Protein AF-L0EMJ7-F1 (afdb_monomer_lite)

Sequence (113 aa):
MSSVDVSKYEHSPVHKAIILKDYAGLRKIIAGLPRLCDPSEIHTESVSLAEEAKADIIAAAIDRRDVPERNTPLHLAVKFGDETSTEMLMLAGADWSLQNEQGWSALQEAICN

Structure (mmCIF, N/CA/C/O backbone):
data_AF-L0EMJ7-F1
#
_entry.id   AF-L0EMJ7-F1
#
loop_
_atom_site.group_PDB
_atom_site.id
_atom_site.type_symbol
_atom_site.label_atom_id
_atom_site.label_alt_id
_atom_site.label_comp_id
_atom_site.label_asym_id
_atom_site.label_entity_id
_atom_s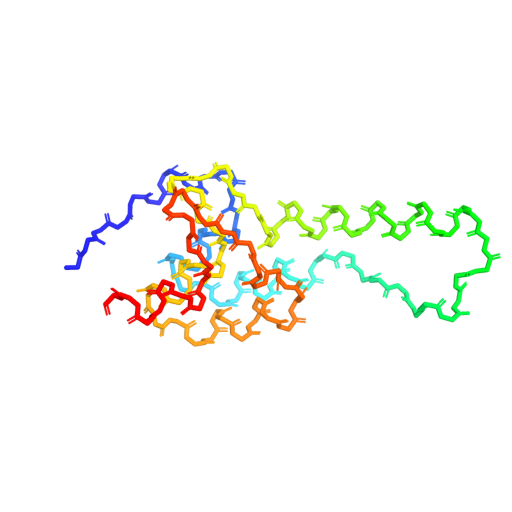ite.label_seq_id
_atom_site.pdbx_PDB_ins_code
_atom_site.Cartn_x
_atom_site.Cartn_y
_atom_site.Cartn_z
_atom_site.occupancy
_atom_site.B_iso_or_equiv
_atom_site.auth_seq_id
_atom_site.auth_comp_id
_atom_site.auth_asym_id
_atom_site.auth_atom_id
_atom_site.pdbx_PDB_model_num
ATOM 1 N N . MET A 1 1 ? -17.442 4.744 17.597 1.00 44.19 1 MET A N 1
ATOM 2 C CA . MET A 1 1 ? -16.910 4.229 16.320 1.00 44.19 1 MET A CA 1
ATOM 3 C C . MET A 1 1 ? -17.221 5.270 15.266 1.00 44.19 1 MET A C 1
ATOM 5 O O . MET A 1 1 ? -18.378 5.411 14.891 1.00 44.19 1 MET A O 1
ATOM 9 N N . SER A 1 2 ? -16.246 6.111 14.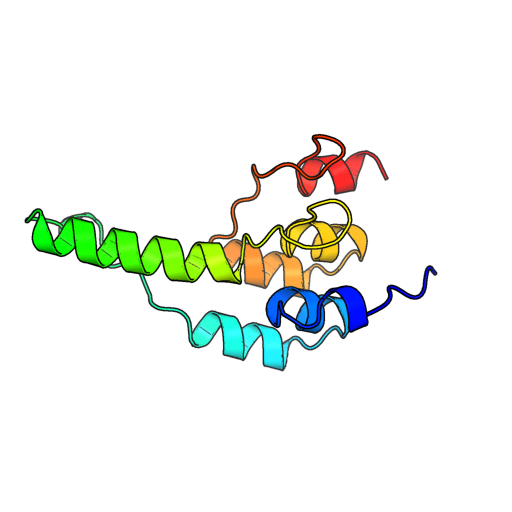932 1.00 51.12 2 SER A N 1
ATOM 10 C CA . SER A 1 2 ? -16.410 7.159 13.926 1.00 51.12 2 SER A CA 1
ATOM 11 C C . SER A 1 2 ? -16.771 6.502 12.596 1.00 51.12 2 SER A C 1
ATOM 13 O O . SER A 1 2 ? -16.016 5.690 12.071 1.00 51.12 2 SER A O 1
ATOM 15 N N . SER A 1 3 ? -17.957 6.815 12.078 1.00 61.28 3 SER A N 1
ATOM 16 C CA . SER A 1 3 ? -18.342 6.436 10.722 1.00 61.28 3 SER A CA 1
ATOM 17 C C . SER A 1 3 ? -17.425 7.201 9.772 1.00 61.28 3 SER A C 1
ATOM 19 O O . SER A 1 3 ? -17.634 8.391 9.540 1.00 61.28 3 SER A O 1
ATOM 21 N N . VAL A 1 4 ? -16.354 6.560 9.305 1.00 76.25 4 VAL A N 1
ATOM 22 C CA . VAL A 1 4 ? -15.449 7.155 8.320 1.00 76.25 4 VAL A CA 1
ATOM 23 C C . VAL A 1 4 ? -16.236 7.371 7.035 1.00 76.25 4 VAL A C 1
ATOM 25 O O . VAL A 1 4 ? -16.877 6.460 6.516 1.00 76.25 4 VAL A O 1
ATOM 28 N N . ASP A 1 5 ? -16.227 8.607 6.553 1.00 84.50 5 ASP A N 1
ATOM 29 C CA . ASP A 1 5 ? -16.929 8.994 5.339 1.00 84.50 5 ASP A CA 1
ATOM 30 C C . ASP A 1 5 ? -16.189 8.453 4.106 1.00 84.50 5 ASP A C 1
ATOM 32 O O . ASP A 1 5 ? -15.155 8.982 3.695 1.00 84.50 5 ASP A O 1
ATOM 36 N N . VAL A 1 6 ? -16.732 7.380 3.525 1.00 85.81 6 VAL A N 1
ATOM 37 C CA . VAL A 1 6 ? -16.172 6.666 2.364 1.00 85.81 6 VAL A CA 1
ATOM 38 C C . VAL A 1 6 ? -16.087 7.562 1.122 1.00 85.81 6 VAL A C 1
ATOM 40 O O . VAL A 1 6 ? -15.234 7.329 0.261 1.00 85.81 6 VAL A O 1
ATOM 43 N N . SER A 1 7 ? -16.928 8.601 1.023 1.00 86.62 7 SER A N 1
ATOM 44 C CA . SER A 1 7 ? -16.939 9.509 -0.135 1.00 86.62 7 SER A CA 1
ATOM 45 C C . SER A 1 7 ? -15.620 10.279 -0.289 1.00 86.62 7 SER A C 1
ATOM 47 O O . SER A 1 7 ? -15.186 10.573 -1.399 1.00 86.62 7 SER A O 1
ATOM 49 N N . LYS A 1 8 ? -14.891 10.500 0.812 1.00 87.50 8 LYS A N 1
ATOM 50 C CA . LYS A 1 8 ? -13.579 11.173 0.805 1.00 87.50 8 LYS A CA 1
ATOM 51 C C . LYS A 1 8 ? -12.458 10.346 0.168 1.00 87.50 8 LYS A C 1
ATOM 53 O O . LYS A 1 8 ? -11.361 10.860 -0.029 1.00 87.50 8 LYS A O 1
ATOM 58 N N . TYR A 1 9 ? -12.728 9.080 -0.143 1.00 90.31 9 TYR A N 1
ATOM 59 C CA . TYR A 1 9 ? -11.776 8.124 -0.707 1.00 90.31 9 TYR A CA 1
ATOM 60 C C . TYR A 1 9 ? -12.205 7.655 -2.104 1.00 90.31 9 TYR A C 1
ATOM 62 O O . TYR A 1 9 ? -11.797 6.588 -2.559 1.00 90.31 9 TYR A O 1
ATOM 70 N N . GLU A 1 10 ? -13.066 8.411 -2.795 1.00 85.44 10 GLU A N 1
ATOM 71 C CA . GLU A 1 10 ? -13.664 7.985 -4.063 1.00 85.44 10 GLU A CA 1
ATOM 72 C C . GLU A 1 10 ? -12.672 7.602 -5.150 1.00 85.44 10 GLU A C 1
ATOM 74 O O . GLU A 1 10 ? -12.879 6.606 -5.848 1.00 85.44 10 GLU A O 1
ATOM 79 N N . HIS A 1 11 ? -11.587 8.355 -5.217 1.00 87.25 11 HIS A N 1
ATOM 80 C CA . HIS A 1 11 ? -10.473 8.221 -6.143 1.00 87.25 11 HIS A CA 1
ATOM 81 C C . HIS A 1 11 ? -9.446 7.162 -5.730 1.00 87.25 11 HIS A C 1
ATOM 83 O O . HIS A 1 11 ? -8.549 6.859 -6.515 1.00 87.25 11 HIS A O 1
ATOM 89 N N . SER A 1 12 ? -9.556 6.586 -4.527 1.00 92.56 12 SER A N 1
ATOM 90 C CA . SER A 1 12 ? -8.637 5.556 -4.047 1.00 92.56 12 SER A CA 1
ATOM 91 C C . SER A 1 12 ? -9.351 4.225 -3.790 1.00 92.56 12 SER A C 1
ATOM 93 O O . SER A 1 12 ? -9.920 4.011 -2.713 1.00 92.56 12 SER A O 1
ATOM 95 N N . PRO A 1 13 ? -9.287 3.279 -4.745 1.00 92.81 13 PRO A N 1
ATOM 96 C CA . PRO A 1 13 ? -9.922 1.976 -4.578 1.00 92.81 13 PRO A CA 1
ATOM 97 C C . PRO A 1 13 ? -9.302 1.168 -3.426 1.00 92.81 13 PRO A C 1
ATOM 99 O O . PRO A 1 13 ? -10.013 0.410 -2.773 1.00 92.81 13 PRO A O 1
ATOM 102 N N . VAL A 1 14 ? -8.013 1.374 -3.123 1.00 95.19 14 VAL A N 1
ATOM 103 C CA . VAL A 1 14 ? -7.317 0.691 -2.019 1.00 95.19 14 VAL A CA 1
ATOM 104 C C . VAL A 1 14 ? -7.845 1.158 -0.659 1.00 95.19 14 VAL A C 1
ATOM 106 O O . VAL A 1 14 ? -8.249 0.324 0.147 1.00 95.19 14 VAL A O 1
ATOM 109 N N . HIS A 1 15 ? -7.935 2.473 -0.412 1.00 94.75 15 HIS A N 1
ATOM 110 C CA . HIS A 1 15 ? -8.504 2.981 0.844 1.00 94.75 15 HIS A CA 1
ATOM 111 C C . HIS A 1 15 ? -9.959 2.535 1.031 1.00 94.75 15 HIS A C 1
ATOM 113 O O . HIS A 1 15 ? -10.338 2.102 2.119 1.00 94.75 15 HIS A O 1
ATOM 119 N N . LYS A 1 16 ? -10.769 2.589 -0.036 1.00 94.50 16 LYS A N 1
ATOM 120 C CA . LYS A 1 16 ? -12.156 2.103 -0.009 1.00 94.50 16 LYS A CA 1
ATOM 121 C C . LYS A 1 16 ? -12.250 0.635 0.385 1.00 94.50 16 LYS A C 1
ATOM 123 O O . LYS A 1 16 ? -13.074 0.300 1.232 1.00 94.50 16 LYS A O 1
ATOM 128 N N . ALA A 1 17 ? -11.414 -0.222 -0.201 1.00 95.38 17 ALA A N 1
ATOM 129 C CA . ALA A 1 17 ? -11.415 -1.645 0.116 1.00 95.38 17 ALA A CA 1
ATOM 130 C C . ALA A 1 17 ? -11.140 -1.893 1.609 1.00 95.38 17 ALA A C 1
ATOM 132 O O . ALA A 1 17 ? -11.804 -2.725 2.216 1.00 95.38 17 ALA A O 1
ATOM 133 N N . ILE A 1 18 ? -10.248 -1.116 2.227 1.00 95.12 18 ILE A N 1
ATOM 134 C CA . ILE A 1 18 ? -9.915 -1.236 3.655 1.00 95.12 18 ILE A CA 1
ATOM 135 C C . ILE A 1 18 ? -11.064 -0.750 4.540 1.00 95.12 18 ILE A C 1
ATOM 137 O O . ILE A 1 18 ? -11.479 -1.454 5.457 1.00 95.12 18 ILE A O 1
ATOM 141 N N . ILE A 1 19 ? -11.635 0.423 4.243 1.00 93.19 19 ILE A N 1
ATOM 142 C CA . ILE A 1 19 ? -12.757 0.978 5.021 1.00 93.19 19 ILE A CA 1
ATOM 143 C C . ILE A 1 19 ? -13.971 0.036 4.980 1.00 93.19 19 ILE A C 1
ATOM 145 O O . ILE A 1 19 ? -14.662 -0.134 5.983 1.00 93.19 19 ILE A O 1
ATOM 149 N N . LEU A 1 20 ? -14.216 -0.600 3.831 1.00 93.25 20 LEU A N 1
ATOM 150 C CA . LEU A 1 20 ? -15.313 -1.551 3.634 1.00 93.25 20 LEU A CA 1
ATOM 151 C C . LEU A 1 20 ? -14.970 -2.988 4.061 1.00 93.25 20 LEU A C 1
ATOM 153 O O . LEU A 1 20 ? -15.840 -3.855 3.978 1.00 93.25 20 LEU A O 1
ATOM 157 N N . LYS A 1 21 ? -13.730 -3.255 4.496 1.00 94.31 21 LYS A N 1
ATOM 158 C CA . LYS A 1 21 ? -13.197 -4.607 4.747 1.00 94.31 21 LYS A CA 1
ATOM 159 C C . LYS A 1 21 ? -13.392 -5.568 3.562 1.00 94.31 21 LYS A C 1
ATOM 161 O O . LYS A 1 21 ? -13.594 -6.771 3.732 1.00 94.31 21 LYS A O 1
ATOM 166 N N . ASP A 1 22 ? -13.333 -5.041 2.340 1.00 95.62 22 ASP A N 1
ATOM 167 C CA . ASP A 1 22 ? -13.399 -5.815 1.101 1.00 95.62 22 ASP A CA 1
ATOM 168 C C . ASP A 1 22 ? -12.032 -6.429 0.772 1.00 95.62 22 ASP A C 1
ATOM 170 O O . ASP A 1 22 ? -11.283 -5.987 -0.104 1.00 95.62 22 ASP A O 1
ATOM 174 N N . TYR A 1 23 ? -11.718 -7.506 1.484 1.00 96.69 23 TYR A N 1
ATOM 175 C CA . TYR A 1 23 ? -10.488 -8.274 1.307 1.00 96.69 23 TYR A CA 1
ATOM 176 C C . TYR A 1 23 ? -10.352 -8.898 -0.082 1.00 96.69 23 TYR A C 1
ATOM 178 O O . TYR A 1 23 ? -9.237 -9.134 -0.548 1.00 96.69 23 TYR A O 1
ATOM 186 N N . ALA A 1 24 ? -11.468 -9.222 -0.735 1.00 96.81 24 ALA A N 1
ATOM 187 C CA . ALA A 1 24 ? -11.456 -9.814 -2.066 1.00 96.81 24 ALA A CA 1
ATOM 188 C C . ALA A 1 24 ? -11.145 -8.750 -3.126 1.00 96.81 24 ALA A C 1
ATOM 190 O O . ALA A 1 24 ? -10.331 -8.999 -4.019 1.00 96.81 24 ALA A O 1
ATOM 191 N N . GLY A 1 25 ? -11.751 -7.567 -3.006 1.00 96.50 25 GLY A N 1
ATOM 192 C CA . GLY A 1 25 ? -11.442 -6.397 -3.821 1.00 96.50 25 GLY A CA 1
ATOM 193 C C . GLY A 1 25 ? -9.995 -5.951 -3.651 1.00 96.50 25 GLY A C 1
ATOM 194 O O . GLY A 1 25 ? -9.293 -5.809 -4.651 1.00 96.50 25 GLY A O 1
ATOM 195 N N . LEU A 1 26 ? -9.511 -5.844 -2.408 1.00 96.06 26 LEU A N 1
ATOM 196 C CA . LEU A 1 26 ? -8.115 -5.494 -2.119 1.00 96.06 26 LEU A CA 1
ATOM 197 C C . LEU A 1 26 ? -7.136 -6.468 -2.789 1.00 96.06 26 LEU A C 1
ATOM 199 O O . LEU A 1 26 ? -6.226 -6.041 -3.501 1.00 96.06 26 LEU A O 1
ATOM 203 N N . ARG A 1 27 ? -7.373 -7.781 -2.654 1.00 96.38 27 ARG A N 1
ATOM 204 C CA . ARG A 1 27 ? -6.565 -8.816 -3.321 1.00 96.38 27 ARG A CA 1
ATOM 205 C C . ARG A 1 27 ? -6.561 -8.669 -4.838 1.00 96.38 27 ARG A C 1
ATOM 207 O O . ARG A 1 27 ? -5.512 -8.827 -5.451 1.00 96.38 27 ARG A O 1
ATOM 214 N N . LYS A 1 28 ? -7.715 -8.380 -5.448 1.00 96.56 28 LYS A N 1
ATOM 215 C CA . LYS A 1 28 ? -7.821 -8.177 -6.902 1.00 96.56 28 LYS A CA 1
ATOM 216 C C . LYS A 1 28 ? -7.050 -6.946 -7.364 1.00 96.56 28 LYS A C 1
ATOM 218 O O . LYS A 1 28 ? -6.392 -7.020 -8.395 1.00 96.56 28 LYS A O 1
ATOM 223 N N . ILE A 1 29 ? -7.117 -5.848 -6.609 1.00 95.00 29 ILE A N 1
ATOM 224 C CA . ILE A 1 29 ? -6.377 -4.619 -6.920 1.00 95.00 29 ILE A CA 1
ATOM 225 C C . ILE A 1 29 ? -4.874 -4.903 -6.881 1.00 95.00 29 ILE A C 1
ATOM 227 O O . ILE A 1 29 ? -4.195 -4.667 -7.874 1.00 95.00 29 ILE A O 1
ATOM 231 N N . ILE A 1 30 ? -4.377 -5.490 -5.787 1.00 94.25 30 ILE A N 1
ATOM 232 C CA . ILE A 1 30 ? -2.953 -5.824 -5.619 1.00 94.25 30 ILE A CA 1
ATOM 233 C C . ILE A 1 30 ? -2.487 -6.822 -6.687 1.00 94.25 30 ILE A C 1
ATOM 235 O O . ILE A 1 30 ? -1.435 -6.639 -7.289 1.00 94.25 30 ILE A O 1
ATOM 239 N N . ALA A 1 31 ? -3.278 -7.859 -6.977 1.00 93.81 31 ALA A N 1
ATOM 240 C CA . ALA A 1 31 ? -2.939 -8.850 -7.998 1.00 93.81 31 ALA A CA 1
ATOM 241 C C . ALA A 1 31 ? -2.917 -8.279 -9.427 1.00 93.81 31 ALA A C 1
ATOM 243 O O . ALA A 1 31 ? -2.285 -8.874 -10.299 1.00 93.81 31 ALA A O 1
ATOM 244 N N . GLY A 1 32 ? -3.613 -7.164 -9.670 1.00 93.50 32 GLY A N 1
ATOM 245 C CA . GLY A 1 32 ? -3.628 -6.461 -10.951 1.00 93.50 32 GLY A CA 1
ATOM 246 C C . GLY A 1 32 ? -2.468 -5.481 -11.152 1.00 93.50 32 GLY A C 1
ATOM 247 O O . GLY A 1 32 ? -2.309 -4.976 -12.263 1.00 93.50 32 GLY A O 1
ATOM 248 N N . LEU A 1 33 ? -1.670 -5.200 -10.116 1.00 92.25 33 LEU A N 1
ATOM 249 C CA . LEU A 1 33 ? -0.505 -4.323 -10.226 1.00 92.25 33 LEU A CA 1
ATOM 250 C C . LEU A 1 33 ? 0.640 -5.008 -10.990 1.00 92.25 33 LEU A C 1
ATOM 252 O O . LEU A 1 33 ? 0.786 -6.236 -10.929 1.00 92.25 33 LEU A O 1
ATOM 256 N N . PRO A 1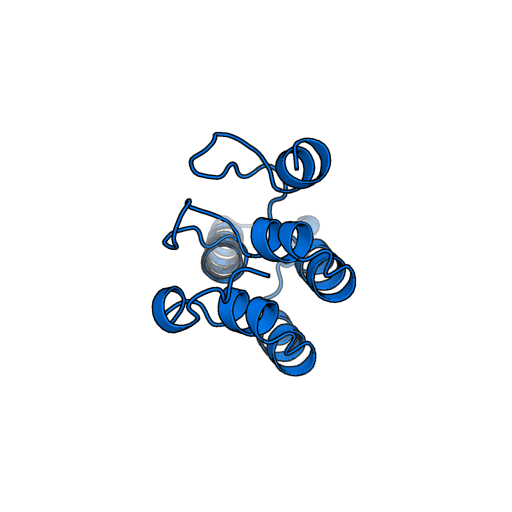 34 ? 1.471 -4.236 -11.718 1.00 92.00 34 PRO A N 1
ATOM 257 C CA . PRO A 1 34 ? 2.661 -4.785 -12.349 1.00 92.00 34 PRO A CA 1
ATOM 258 C C . PRO A 1 34 ? 3.614 -5.349 -11.289 1.00 92.00 34 PRO A C 1
ATOM 260 O O . PRO A 1 34 ? 3.649 -4.886 -10.153 1.00 92.00 34 PRO A O 1
ATOM 263 N N . ARG A 1 35 ? 4.407 -6.352 -11.669 1.00 88.75 35 ARG A N 1
ATOM 264 C CA . ARG A 1 35 ? 5.468 -6.905 -10.819 1.00 88.75 35 ARG A CA 1
ATOM 265 C C . ARG A 1 35 ? 6.820 -6.398 -11.292 1.00 88.75 35 ARG A C 1
ATOM 267 O O . ARG A 1 35 ? 7.070 -6.368 -12.503 1.00 88.75 35 ARG A O 1
ATOM 274 N N . LEU A 1 36 ? 7.664 -6.038 -10.331 1.00 86.62 36 LEU A N 1
ATOM 275 C CA . LEU A 1 36 ? 9.060 -5.715 -10.590 1.00 86.62 36 LEU A CA 1
ATOM 276 C C . LEU A 1 36 ? 9.819 -6.986 -10.981 1.00 86.62 36 LEU A C 1
ATOM 278 O O . LEU A 1 36 ? 9.522 -8.072 -10.469 1.00 86.62 36 LEU A O 1
ATOM 282 N N . CYS A 1 37 ? 10.748 -6.862 -11.924 1.00 85.81 37 CYS A N 1
ATOM 283 C CA . CYS A 1 37 ? 11.646 -7.957 -12.274 1.00 85.81 37 CYS A CA 1
ATOM 284 C C . CYS A 1 37 ? 12.773 -8.115 -11.241 1.00 85.81 37 CYS A C 1
ATOM 286 O O . CYS A 1 37 ? 12.960 -7.280 -10.355 1.00 85.81 37 CYS A O 1
ATOM 288 N N . ASP A 1 38 ? 13.508 -9.225 -11.335 1.00 88.25 38 ASP A N 1
ATOM 289 C CA . ASP A 1 38 ? 14.678 -9.444 -10.491 1.00 88.25 38 ASP A CA 1
ATOM 290 C C . ASP A 1 38 ? 15.750 -8.378 -10.804 1.00 88.25 38 ASP A C 1
ATOM 292 O O . ASP A 1 38 ? 16.062 -8.173 -11.982 1.00 88.25 38 ASP A O 1
ATOM 296 N N . PRO A 1 39 ? 16.343 -7.708 -9.796 1.00 86.69 39 PRO A N 1
ATOM 297 C CA . PRO A 1 39 ? 17.374 -6.698 -10.026 1.00 86.69 39 PRO A CA 1
ATOM 298 C C . PRO A 1 39 ? 18.575 -7.203 -10.835 1.00 86.69 39 PRO A C 1
ATOM 300 O O . PRO A 1 39 ? 19.215 -6.413 -11.527 1.00 86.69 39 PRO A O 1
ATOM 303 N N . SER A 1 40 ? 18.879 -8.505 -10.777 1.00 90.56 40 SER A N 1
ATOM 304 C CA . SER A 1 40 ? 19.954 -9.120 -11.563 1.00 90.56 40 SER A CA 1
ATOM 305 C C . SER A 1 40 ? 19.676 -9.143 -13.064 1.00 90.56 40 SER A C 1
ATOM 307 O O . SER A 1 40 ? 20.620 -9.266 -13.831 1.00 90.56 40 SER A O 1
ATOM 309 N N . GLU A 1 41 ? 18.426 -8.963 -13.499 1.00 89.69 41 GLU A N 1
ATOM 310 C CA . GLU A 1 41 ? 18.039 -8.886 -14.913 1.00 89.69 41 GLU A CA 1
ATOM 311 C C . GLU A 1 41 ? 18.157 -7.454 -15.479 1.00 89.69 41 GLU A C 1
ATOM 313 O O . GLU A 1 41 ? 18.094 -7.247 -16.698 1.00 89.69 41 GLU A O 1
ATOM 318 N N . ILE A 1 42 ? 18.381 -6.450 -14.622 1.00 90.19 42 ILE A N 1
ATOM 319 C CA . ILE A 1 42 ? 18.487 -5.036 -15.005 1.00 90.19 42 ILE A CA 1
ATOM 320 C C . ILE A 1 42 ? 19.902 -4.733 -15.519 1.00 90.19 42 ILE A C 1
ATOM 322 O O . ILE A 1 42 ? 20.786 -4.295 -14.787 1.00 90.19 42 ILE A O 1
ATOM 326 N N . HIS A 1 43 ? 20.115 -4.949 -16.818 1.00 90.38 43 HIS A N 1
ATOM 327 C CA . HIS A 1 43 ? 21.423 -4.759 -17.467 1.00 90.38 43 HIS A CA 1
ATOM 328 C C . HIS A 1 43 ? 21.525 -3.502 -18.341 1.00 90.38 43 HIS A C 1
ATOM 330 O O . HIS A 1 43 ? 22.598 -3.188 -18.856 1.00 90.38 43 HIS A O 1
ATOM 336 N N . THR A 1 44 ? 20.412 -2.803 -18.573 1.00 94.56 44 THR A N 1
ATOM 337 C CA . THR A 1 44 ? 20.353 -1.661 -19.496 1.00 94.56 44 THR A CA 1
ATOM 338 C C . THR A 1 44 ? 19.502 -0.538 -18.923 1.00 94.56 44 THR A C 1
ATOM 340 O O . THR A 1 44 ? 18.559 -0.787 -18.176 1.00 94.56 44 THR A O 1
ATOM 343 N N . GLU A 1 45 ? 19.811 0.697 -19.320 1.00 93.94 45 GLU A N 1
ATOM 344 C CA . GLU A 1 45 ? 19.063 1.894 -18.917 1.00 93.94 45 GLU A CA 1
ATOM 345 C C . GLU A 1 45 ? 17.574 1.801 -19.281 1.00 93.94 45 GLU A C 1
ATOM 347 O O . GLU A 1 45 ? 16.714 2.171 -18.487 1.00 93.94 45 GLU A O 1
ATOM 352 N N . SER A 1 46 ? 17.250 1.245 -20.452 1.00 92.38 46 SER A N 1
ATOM 353 C CA . SER A 1 46 ? 15.862 1.080 -20.890 1.00 92.38 46 SER A CA 1
ATOM 354 C C . SER A 1 46 ? 15.055 0.144 -19.985 1.00 92.38 46 SER A C 1
ATOM 356 O O . SER A 1 46 ? 13.872 0.398 -19.763 1.00 92.38 46 SER A O 1
ATOM 358 N N . VAL A 1 47 ? 15.676 -0.911 -19.442 1.00 91.69 47 VAL A N 1
ATOM 359 C CA . VAL A 1 47 ? 15.030 -1.801 -18.464 1.00 91.69 47 VAL A CA 1
ATOM 360 C C . VAL A 1 47 ? 14.851 -1.078 -17.133 1.00 91.69 47 VAL A C 1
ATOM 362 O O . VAL A 1 47 ? 13.758 -1.130 -16.578 1.00 91.69 47 VAL A O 1
ATOM 365 N N . SER A 1 48 ? 15.858 -0.336 -16.661 1.00 92.25 48 SER A N 1
ATOM 366 C CA . SER A 1 48 ? 15.742 0.465 -15.434 1.00 92.25 48 SER A CA 1
ATOM 367 C C . SER A 1 48 ? 14.566 1.446 -15.491 1.00 92.25 48 SER A C 1
ATOM 369 O O . SER A 1 48 ? 13.758 1.475 -14.568 1.00 92.25 48 SER A O 1
ATOM 371 N N . LEU A 1 49 ? 14.420 2.185 -16.598 1.00 93.81 49 LEU A N 1
ATOM 372 C CA . LEU A 1 49 ? 13.312 3.130 -16.803 1.00 93.81 49 LEU A CA 1
ATOM 373 C C . LEU A 1 49 ? 11.943 2.434 -16.826 1.00 93.81 49 LEU A C 1
ATOM 375 O O . LEU A 1 49 ? 10.957 2.965 -16.316 1.00 93.81 49 LEU A O 1
ATOM 379 N N . ALA A 1 50 ? 11.861 1.239 -17.420 1.00 92.31 50 ALA A N 1
ATOM 380 C CA . ALA A 1 50 ? 10.621 0.470 -17.448 1.00 92.31 50 ALA A CA 1
ATOM 381 C C . ALA A 1 50 ? 10.228 -0.043 -16.052 1.00 92.31 50 ALA A C 1
ATOM 383 O O . ALA A 1 50 ? 9.042 -0.038 -15.717 1.00 92.31 50 ALA A O 1
ATOM 384 N N . GLU A 1 51 ? 11.196 -0.470 -15.236 1.00 92.94 51 GLU A N 1
ATOM 385 C CA . GLU A 1 51 ? 10.942 -0.893 -13.854 1.00 92.94 51 GLU A CA 1
ATOM 386 C C . GLU A 1 51 ? 10.596 0.287 -12.938 1.00 92.94 51 GLU A C 1
ATOM 388 O O . GLU A 1 51 ? 9.697 0.157 -12.109 1.00 92.94 51 GLU A O 1
ATOM 393 N N . GLU A 1 52 ? 11.217 1.454 -13.131 1.00 93.44 52 GLU A N 1
ATOM 394 C CA . GLU A 1 52 ? 10.852 2.694 -12.431 1.00 93.44 52 GLU A CA 1
ATOM 395 C C . GLU A 1 52 ? 9.391 3.075 -12.710 1.00 93.44 52 GLU A C 1
ATOM 397 O O . GLU A 1 52 ? 8.609 3.257 -11.780 1.00 93.44 52 GLU A O 1
ATOM 402 N N . ALA A 1 53 ? 8.966 3.050 -13.977 1.00 93.81 53 ALA A N 1
ATOM 403 C CA . ALA A 1 53 ? 7.574 3.322 -14.336 1.00 93.81 53 ALA A CA 1
ATOM 404 C C . 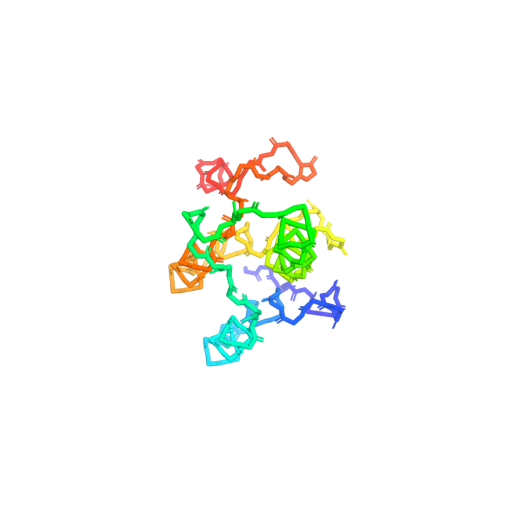ALA A 1 53 ? 6.584 2.330 -13.692 1.00 93.81 53 ALA A C 1
ATOM 406 O O . ALA A 1 53 ? 5.461 2.701 -13.343 1.00 93.81 53 ALA A O 1
ATOM 407 N N . LYS A 1 54 ? 6.972 1.058 -13.514 1.00 93.50 54 LYS A N 1
ATOM 408 C CA . LYS A 1 54 ? 6.153 0.083 -12.772 1.00 93.50 54 LYS A CA 1
ATOM 409 C C . LYS A 1 54 ? 6.106 0.410 -11.284 1.00 93.50 54 LYS A C 1
ATOM 411 O O . LYS A 1 54 ? 5.026 0.328 -10.701 1.00 93.50 54 LYS A O 1
ATOM 416 N N . ALA A 1 55 ? 7.242 0.762 -10.686 1.00 91.56 55 ALA A N 1
ATOM 417 C CA . ALA A 1 55 ? 7.321 1.154 -9.283 1.00 91.56 55 ALA A CA 1
ATOM 418 C C . ALA A 1 55 ? 6.424 2.368 -9.002 1.00 91.56 55 ALA A C 1
ATOM 420 O O . ALA A 1 55 ? 5.647 2.336 -8.049 1.00 91.56 55 ALA A O 1
ATOM 421 N N . ASP A 1 56 ? 6.421 3.363 -9.890 1.00 93.31 56 ASP A N 1
ATOM 422 C CA . ASP A 1 56 ? 5.536 4.528 -9.805 1.00 93.31 56 ASP A CA 1
ATOM 423 C C . ASP A 1 56 ? 4.052 4.141 -9.841 1.00 93.31 56 ASP A C 1
ATOM 425 O O . ASP A 1 56 ? 3.250 4.660 -9.062 1.00 93.31 56 ASP A O 1
ATOM 429 N N . ILE A 1 57 ? 3.665 3.199 -10.711 1.00 92.81 57 ILE A N 1
ATOM 430 C CA . ILE A 1 57 ? 2.283 2.693 -10.784 1.00 92.81 57 ILE A CA 1
ATOM 431 C C . ILE A 1 57 ? 1.887 1.992 -9.479 1.00 92.81 57 ILE A C 1
ATOM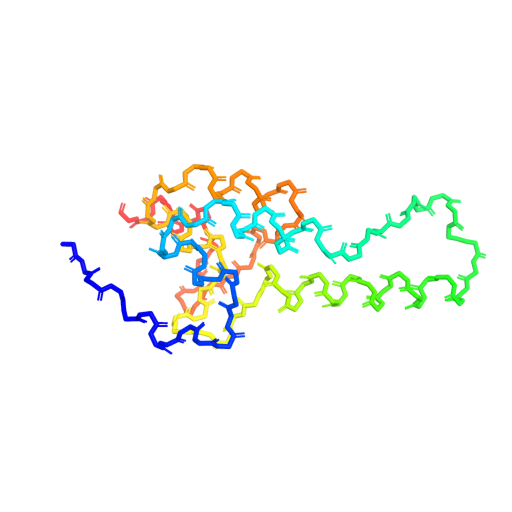 433 O O . ILE A 1 57 ? 0.768 2.186 -8.994 1.00 92.81 57 ILE A O 1
ATOM 437 N N . ILE A 1 58 ? 2.786 1.182 -8.912 1.00 92.56 58 ILE A N 1
ATOM 438 C CA . ILE A 1 58 ? 2.556 0.487 -7.640 1.00 92.56 58 ILE A CA 1
ATOM 439 C C . ILE A 1 58 ? 2.384 1.518 -6.519 1.00 92.56 58 ILE A C 1
ATOM 441 O O . ILE A 1 58 ? 1.345 1.520 -5.854 1.00 92.56 58 ILE A O 1
ATOM 445 N N . ALA A 1 59 ? 3.337 2.440 -6.365 1.00 92.69 59 ALA A N 1
ATOM 446 C CA . ALA A 1 59 ? 3.323 3.475 -5.333 1.00 92.69 59 ALA A CA 1
ATOM 447 C C . ALA A 1 59 ? 2.082 4.381 -5.440 1.00 92.69 59 ALA A C 1
ATOM 449 O O . ALA A 1 59 ? 1.406 4.651 -4.445 1.00 92.69 59 ALA A O 1
ATOM 450 N N . ALA A 1 60 ? 1.691 4.781 -6.654 1.00 92.69 60 ALA A N 1
ATOM 451 C CA . ALA A 1 60 ? 0.486 5.581 -6.885 1.00 92.69 60 ALA A CA 1
ATOM 452 C C . ALA A 1 60 ? -0.814 4.884 -6.432 1.00 92.69 60 ALA A C 1
ATOM 454 O O . ALA A 1 60 ? -1.822 5.560 -6.174 1.00 92.69 60 ALA A O 1
ATOM 455 N N . ALA A 1 61 ? -0.806 3.549 -6.341 1.00 93.00 61 ALA A N 1
ATOM 456 C CA . ALA A 1 61 ? -1.925 2.751 -5.861 1.00 93.00 61 ALA A CA 1
ATOM 457 C C . ALA A 1 61 ? -1.864 2.492 -4.346 1.00 93.00 61 ALA A C 1
ATOM 459 O O . ALA A 1 61 ? -2.842 2.790 -3.652 1.00 93.00 61 ALA A O 1
ATOM 460 N N . ILE A 1 62 ? -0.757 1.935 -3.837 1.00 94.56 62 ILE A N 1
ATOM 461 C CA . ILE A 1 62 ? -0.670 1.416 -2.456 1.00 94.56 62 ILE A CA 1
ATOM 462 C C . ILE A 1 62 ? -0.100 2.412 -1.441 1.00 94.56 62 ILE A C 1
ATOM 464 O O . ILE A 1 62 ? -0.384 2.268 -0.257 1.00 94.56 62 ILE A O 1
ATOM 468 N N . ASP A 1 63 ? 0.599 3.454 -1.898 1.00 95.56 63 ASP A N 1
ATOM 469 C CA . ASP A 1 63 ? 1.216 4.499 -1.063 1.00 95.56 63 ASP A CA 1
ATOM 470 C C . ASP A 1 63 ? 0.555 5.870 -1.263 1.00 95.56 63 ASP A C 1
ATOM 472 O O . ASP A 1 63 ? 1.101 6.931 -0.949 1.00 95.56 63 ASP A O 1
ATOM 476 N N . ARG A 1 64 ? -0.664 5.857 -1.807 1.00 94.25 64 ARG A N 1
ATOM 477 C CA . ARG A 1 64 ? -1.443 7.056 -2.105 1.00 94.25 64 ARG A CA 1
ATOM 478 C C . ARG A 1 64 ? -1.736 7.863 -0.835 1.00 94.25 64 ARG A C 1
ATOM 480 O O . ARG A 1 64 ? -2.129 7.298 0.177 1.00 94.25 64 ARG A O 1
ATOM 487 N N . ARG A 1 65 ? -1.592 9.193 -0.904 1.00 93.81 65 ARG A N 1
ATOM 488 C CA . ARG A 1 65 ? -1.699 10.115 0.253 1.00 93.81 65 ARG A CA 1
ATOM 489 C C . ARG A 1 65 ? -2.537 11.370 -0.001 1.00 93.81 65 ARG A C 1
ATOM 491 O O . ARG A 1 65 ? -2.519 12.294 0.804 1.00 93.81 65 ARG A O 1
ATOM 498 N N . ASP A 1 66 ? -3.264 11.441 -1.108 1.00 90.81 66 ASP A N 1
ATOM 499 C CA . ASP A 1 66 ? -4.170 12.553 -1.439 1.00 90.81 66 ASP A CA 1
ATOM 500 C C . ASP A 1 66 ? -5.569 12.355 -0.820 1.00 90.81 66 ASP A C 1
ATOM 502 O O . ASP A 1 66 ? -6.607 12.531 -1.458 1.00 90.81 66 ASP A O 1
ATOM 506 N N . VAL A 1 67 ? -5.586 11.930 0.438 1.00 91.19 67 VAL A N 1
ATOM 507 C CA . VAL A 1 67 ? -6.779 11.631 1.235 1.00 91.19 67 VAL A CA 1
ATOM 508 C C . VAL A 1 67 ? -6.702 12.416 2.552 1.00 91.19 67 VAL A C 1
ATOM 510 O O . VAL A 1 67 ? -5.636 12.955 2.869 1.00 91.19 67 VAL A O 1
ATOM 513 N N . PRO A 1 68 ? -7.791 12.514 3.338 1.00 90.44 68 PRO A N 1
ATOM 514 C CA . PRO A 1 68 ? -7.757 13.221 4.617 1.00 90.44 68 PRO A CA 1
ATOM 515 C C . PRO A 1 68 ? -6.630 12.723 5.529 1.00 90.44 68 PRO A C 1
ATOM 517 O O . PRO A 1 68 ? -6.352 11.522 5.565 1.00 90.44 68 PRO A O 1
ATOM 520 N N . GLU A 1 69 ? -5.999 13.648 6.258 1.00 91.12 69 GLU A N 1
ATOM 521 C CA . GLU A 1 69 ? -4.851 13.390 7.144 1.00 91.12 69 GLU A CA 1
ATOM 522 C C . GLU A 1 69 ? -3.601 12.868 6.408 1.00 91.12 69 GLU A C 1
ATOM 524 O O . GLU A 1 69 ? -2.629 12.492 7.051 1.00 91.12 69 GLU A O 1
ATOM 529 N N . ARG A 1 70 ? -3.588 12.828 5.065 1.00 94.50 70 ARG A N 1
ATOM 530 C CA . ARG A 1 70 ? -2.530 12.193 4.248 1.00 94.50 70 ARG A CA 1
ATOM 531 C C . ARG A 1 70 ? -2.191 10.768 4.694 1.00 94.50 70 ARG A C 1
ATOM 533 O O . ARG A 1 70 ? -1.053 10.319 4.521 1.00 94.50 70 ARG A O 1
ATOM 540 N N . ASN A 1 71 ? -3.170 10.067 5.260 1.00 94.25 71 ASN A N 1
ATOM 541 C CA . ASN A 1 71 ? -3.020 8.673 5.645 1.00 94.25 71 ASN A CA 1
ATOM 542 C C . ASN A 1 71 ? -2.760 7.832 4.395 1.00 94.25 71 ASN A C 1
ATOM 544 O O . ASN A 1 71 ? -3.429 8.001 3.381 1.00 94.25 71 ASN A O 1
ATOM 548 N N . THR A 1 72 ? -1.785 6.930 4.466 1.00 96.31 72 THR A N 1
ATOM 549 C CA . THR A 1 72 ? -1.651 5.874 3.455 1.00 96.31 72 THR A CA 1
ATOM 550 C C . THR A 1 72 ? -2.700 4.787 3.715 1.00 96.31 72 THR A C 1
ATOM 552 O O . THR A 1 72 ? -3.241 4.703 4.826 1.00 96.31 72 THR A O 1
ATOM 555 N N . PRO A 1 73 ? -2.952 3.881 2.755 1.00 96.25 73 PRO A N 1
ATOM 556 C CA . PRO A 1 73 ? -3.773 2.702 3.003 1.00 96.25 73 PRO A CA 1
ATOM 557 C C . PRO A 1 73 ? -3.329 1.917 4.246 1.00 96.25 73 PRO A C 1
ATOM 559 O O . PRO A 1 73 ? -4.169 1.452 5.016 1.00 96.25 73 PRO A O 1
ATOM 562 N N . LEU A 1 74 ? -2.016 1.843 4.492 1.00 96.69 74 LEU A N 1
ATOM 563 C CA . LEU A 1 74 ? -1.454 1.154 5.652 1.00 96.69 74 LEU A CA 1
ATOM 564 C C . LEU A 1 74 ? -1.818 1.835 6.982 1.00 96.69 74 LEU A C 1
ATOM 566 O O . LEU A 1 74 ? -2.140 1.134 7.937 1.00 96.69 74 LEU A O 1
ATOM 570 N N . HIS A 1 75 ? -1.853 3.172 7.037 1.00 95.50 75 HIS A N 1
ATOM 571 C CA . HIS A 1 75 ? -2.316 3.907 8.225 1.00 95.50 75 HIS A CA 1
ATOM 572 C C . HIS A 1 75 ? -3.758 3.524 8.577 1.00 95.50 75 HIS A C 1
ATOM 574 O O . HIS A 1 75 ? -4.043 3.169 9.717 1.00 95.50 75 HIS A O 1
ATOM 580 N N . LEU A 1 76 ? -4.671 3.504 7.594 1.00 93.81 76 LEU A N 1
ATOM 581 C CA . LEU A 1 76 ? -6.065 3.119 7.850 1.00 93.81 76 LEU A CA 1
ATOM 582 C C . LEU A 1 76 ? -6.202 1.663 8.302 1.00 93.81 76 LEU A C 1
ATOM 584 O O . LEU A 1 76 ? -6.979 1.385 9.215 1.00 93.81 76 LEU A O 1
ATOM 588 N N . ALA A 1 77 ? -5.462 0.741 7.680 1.00 95.31 77 ALA A N 1
ATOM 589 C CA . ALA A 1 77 ? -5.493 -0.667 8.064 1.00 95.31 77 ALA A CA 1
ATOM 590 C C . ALA A 1 77 ? -5.076 -0.844 9.533 1.00 95.31 77 ALA A C 1
ATOM 592 O O . ALA A 1 77 ? -5.780 -1.501 10.300 1.00 95.31 77 ALA A O 1
ATOM 593 N N . VAL A 1 78 ? -4.003 -0.169 9.950 1.00 94.38 78 VAL A N 1
ATOM 594 C CA . VAL A 1 78 ? -3.517 -0.186 11.334 1.00 94.38 78 VAL A CA 1
ATOM 595 C C . VAL A 1 78 ? -4.497 0.499 12.291 1.00 94.38 78 VAL A C 1
ATOM 597 O O . VAL A 1 78 ? -4.856 -0.077 13.317 1.00 94.38 78 VAL A O 1
ATOM 600 N N . LYS A 1 79 ? -5.006 1.682 11.934 1.00 90.81 79 LYS A N 1
ATOM 601 C CA . LYS A 1 79 ? -5.985 2.451 12.722 1.00 90.81 79 LYS A CA 1
ATOM 602 C C . LYS A 1 79 ? -7.274 1.675 12.999 1.00 90.81 79 LYS A C 1
ATOM 604 O O . LYS A 1 79 ? -7.903 1.870 14.038 1.00 90.81 79 LYS A O 1
ATOM 609 N N . PHE A 1 80 ? -7.680 0.795 12.083 1.00 90.94 80 PHE A N 1
ATOM 610 C CA . PHE A 1 80 ? -8.844 -0.079 12.254 1.00 90.94 80 PHE A CA 1
ATOM 611 C C . PHE A 1 80 ? -8.521 -1.441 12.885 1.00 90.94 80 PHE A C 1
ATOM 613 O O . PHE A 1 80 ? -9.449 -2.231 13.087 1.00 90.94 80 PHE A O 1
ATOM 620 N N . GLY A 1 81 ? -7.250 -1.731 13.184 1.00 92.31 81 GLY A N 1
ATOM 621 C CA . GLY A 1 81 ? -6.807 -3.049 13.649 1.00 92.31 81 GLY A CA 1
ATOM 622 C C . GLY A 1 81 ? -7.044 -4.156 12.617 1.00 92.31 81 GLY A C 1
ATOM 623 O O . GLY A 1 81 ? -7.312 -5.299 12.976 1.00 92.31 81 GLY A O 1
ATOM 624 N N . ASP A 1 82 ? -7.030 -3.817 11.328 1.00 94.81 82 ASP A N 1
ATOM 625 C CA . ASP A 1 82 ? -7.269 -4.750 10.233 1.00 94.81 82 ASP A CA 1
ATOM 626 C C . ASP A 1 82 ? -5.967 -5.447 9.822 1.00 94.81 82 ASP A C 1
ATOM 628 O O . ASP A 1 82 ? -5.289 -5.063 8.863 1.00 94.81 82 ASP A O 1
ATOM 632 N N . GLU A 1 83 ? -5.613 -6.489 10.574 1.00 95.44 83 GLU A N 1
ATOM 633 C CA . GLU A 1 83 ? -4.405 -7.296 10.355 1.00 95.44 83 GLU A CA 1
ATOM 634 C C . GLU A 1 83 ? -4.357 -7.890 8.942 1.00 95.44 83 GLU A C 1
ATOM 636 O O . GLU A 1 83 ? -3.305 -7.920 8.312 1.00 95.44 83 GLU A O 1
ATOM 641 N N . THR A 1 84 ? -5.510 -8.301 8.406 1.00 96.56 84 THR A N 1
ATOM 642 C CA . THR A 1 84 ? -5.602 -8.933 7.084 1.00 96.56 84 THR A CA 1
ATOM 643 C C . THR A 1 84 ? -5.293 -7.942 5.960 1.00 96.56 84 THR A C 1
ATOM 645 O O . THR A 1 84 ? -4.550 -8.269 5.032 1.00 96.56 84 THR A O 1
ATOM 648 N N . SER A 1 85 ? -5.826 -6.718 6.032 1.00 96.56 85 SER A N 1
ATOM 649 C CA . SER A 1 85 ? -5.462 -5.660 5.076 1.00 96.56 85 SER A CA 1
ATOM 650 C C . SER A 1 85 ? -4.015 -5.203 5.260 1.00 96.56 85 SER A C 1
ATOM 652 O O . SER A 1 85 ? -3.323 -4.972 4.271 1.00 96.56 85 SER A O 1
ATOM 654 N N . THR A 1 86 ? -3.545 -5.119 6.508 1.00 96.31 86 THR A N 1
ATOM 655 C CA . THR A 1 86 ? -2.156 -4.758 6.838 1.00 96.31 86 THR A CA 1
ATOM 656 C C . THR A 1 86 ? -1.176 -5.742 6.203 1.00 96.31 86 THR A C 1
ATOM 658 O O . THR A 1 86 ? -0.271 -5.327 5.486 1.00 96.31 86 THR A O 1
ATOM 661 N N . GLU A 1 87 ? -1.390 -7.046 6.385 1.00 96.50 87 GLU A N 1
ATOM 662 C CA . GLU A 1 87 ? -0.554 -8.094 5.793 1.00 96.50 87 GLU A CA 1
ATOM 663 C C . GLU A 1 87 ? -0.545 -8.013 4.262 1.00 96.50 87 GLU A C 1
ATOM 665 O O . GLU A 1 87 ? 0.520 -8.045 3.645 1.00 96.50 87 GLU A O 1
ATOM 670 N N . MET A 1 88 ? -1.715 -7.847 3.634 1.00 96.69 88 MET A N 1
ATOM 671 C CA . MET A 1 88 ? -1.806 -7.729 2.175 1.00 96.69 88 MET A CA 1
ATOM 672 C C . MET A 1 88 ? -1.019 -6.536 1.627 1.00 96.69 88 MET A C 1
ATOM 674 O O . MET A 1 88 ? -0.331 -6.683 0.618 1.00 96.69 88 MET A O 1
ATOM 678 N N . LEU A 1 89 ? -1.104 -5.373 2.276 1.00 96.06 89 LEU A N 1
ATOM 679 C CA . LEU A 1 89 ? -0.362 -4.178 1.869 1.00 96.06 89 LEU A CA 1
ATOM 680 C C . LEU A 1 89 ? 1.147 -4.347 2.068 1.00 96.06 89 LEU A C 1
ATOM 682 O O . LEU A 1 89 ? 1.921 -3.979 1.188 1.00 96.06 89 LEU A O 1
ATOM 686 N N . MET A 1 90 ? 1.567 -4.947 3.183 1.00 94.56 90 MET A N 1
ATOM 687 C CA . MET A 1 90 ? 2.985 -5.201 3.462 1.00 94.56 90 MET A CA 1
ATOM 688 C C . MET A 1 90 ? 3.588 -6.176 2.444 1.00 94.56 90 MET A C 1
ATOM 690 O O . MET A 1 90 ? 4.673 -5.930 1.923 1.00 94.56 90 MET A O 1
ATOM 694 N N . LEU A 1 91 ? 2.863 -7.241 2.087 1.00 93.38 91 LEU A N 1
ATOM 695 C CA . LEU A 1 91 ? 3.278 -8.173 1.031 1.00 93.38 91 LEU A CA 1
ATOM 696 C C . LEU A 1 91 ? 3.295 -7.529 -0.361 1.00 93.38 91 LEU A C 1
ATOM 698 O O . LEU A 1 91 ? 4.076 -7.945 -1.215 1.00 93.38 91 LEU A O 1
ATOM 702 N N . ALA A 1 92 ? 2.450 -6.523 -0.595 1.00 92.50 92 ALA A N 1
ATOM 703 C CA . ALA A 1 92 ? 2.461 -5.728 -1.821 1.00 92.50 92 ALA A CA 1
ATOM 704 C C . ALA A 1 92 ? 3.618 -4.714 -1.878 1.00 92.50 92 ALA A C 1
ATOM 706 O O . ALA A 1 92 ? 3.796 -4.073 -2.911 1.00 92.50 92 ALA A O 1
ATOM 707 N N . GLY A 1 93 ? 4.400 -4.580 -0.801 1.00 92.56 93 GLY A N 1
ATOM 708 C CA . GLY A 1 93 ? 5.536 -3.667 -0.728 1.00 92.56 93 GLY A CA 1
ATOM 709 C C . GLY A 1 93 ? 5.164 -2.230 -0.373 1.00 92.56 93 GLY A C 1
ATOM 710 O O . GLY A 1 93 ? 5.893 -1.326 -0.763 1.00 92.56 93 GLY A O 1
ATOM 711 N N . ALA A 1 94 ? 4.051 -2.010 0.337 1.00 95.38 94 ALA A N 1
ATOM 712 C CA . ALA A 1 94 ? 3.679 -0.674 0.800 1.00 95.38 94 ALA A CA 1
ATOM 713 C C . ALA A 1 94 ? 4.784 -0.056 1.677 1.00 95.38 94 ALA A C 1
ATOM 715 O O . ALA A 1 94 ? 5.351 -0.724 2.553 1.00 95.38 94 ALA A O 1
ATOM 716 N N . ASP A 1 95 ? 5.066 1.229 1.468 1.00 95.38 95 ASP A N 1
ATOM 717 C CA . ASP A 1 95 ? 6.106 1.949 2.195 1.00 95.38 95 ASP A CA 1
ATOM 718 C C . ASP A 1 95 ? 5.622 2.322 3.605 1.00 95.38 95 ASP A C 1
ATOM 720 O O . ASP A 1 95 ? 4.891 3.289 3.846 1.00 95.38 95 ASP A O 1
ATOM 724 N N . TRP A 1 96 ? 6.068 1.527 4.575 1.00 94.12 96 TRP A N 1
ATOM 725 C CA . TRP A 1 96 ? 5.765 1.690 5.995 1.00 94.12 96 TRP A CA 1
ATOM 726 C C . TRP A 1 96 ? 6.457 2.897 6.641 1.00 94.12 96 TRP A C 1
ATOM 728 O O . TRP A 1 96 ? 6.129 3.236 7.782 1.00 94.12 96 TRP A O 1
ATOM 738 N N . SER A 1 97 ? 7.406 3.542 5.954 1.00 94.94 97 SER A N 1
ATOM 739 C CA . SER A 1 97 ? 8.133 4.710 6.463 1.00 94.94 97 SER A CA 1
ATOM 740 C C . SER A 1 97 ? 7.404 6.033 6.214 1.00 94.94 97 SER A C 1
ATOM 742 O O . SER A 1 97 ? 7.711 7.039 6.861 1.00 94.94 97 SER A O 1
ATOM 744 N N . LEU A 1 98 ? 6.418 6.041 5.309 1.00 96.00 98 LEU A N 1
ATOM 745 C CA . LEU A 1 98 ? 5.654 7.235 4.959 1.00 96.00 98 LEU A CA 1
ATOM 746 C C . LEU A 1 98 ? 4.913 7.791 6.168 1.00 96.00 98 LEU A C 1
ATOM 748 O O . LEU A 1 98 ? 4.267 7.052 6.903 1.00 96.00 98 LEU A O 1
ATOM 752 N N . GLN A 1 99 ? 4.969 9.113 6.323 1.00 96.06 99 GLN A N 1
ATOM 753 C CA . GLN A 1 99 ? 4.322 9.819 7.423 1.00 96.06 99 GLN A CA 1
ATOM 754 C C . GLN A 1 99 ? 3.003 10.474 6.997 1.00 96.06 99 GLN A C 1
ATOM 756 O O . GLN A 1 99 ? 2.913 11.036 5.904 1.00 96.06 99 GLN A O 1
ATOM 761 N N . ASN A 1 100 ? 1.988 10.455 7.851 1.00 95.00 100 ASN A N 1
ATOM 762 C CA . ASN A 1 100 ? 0.741 11.201 7.665 1.00 95.00 100 ASN A CA 1
ATOM 763 C C . ASN A 1 100 ? 0.910 12.713 7.974 1.00 95.00 100 ASN A C 1
ATOM 765 O O . ASN A 1 100 ? 2.029 13.212 8.130 1.00 95.00 100 ASN A O 1
ATOM 769 N N . GLU A 1 101 ? -0.181 13.484 8.020 1.00 94.94 101 GLU A N 1
ATOM 770 C CA . GLU A 1 101 ? -0.158 14.926 8.344 1.00 94.94 101 GLU A CA 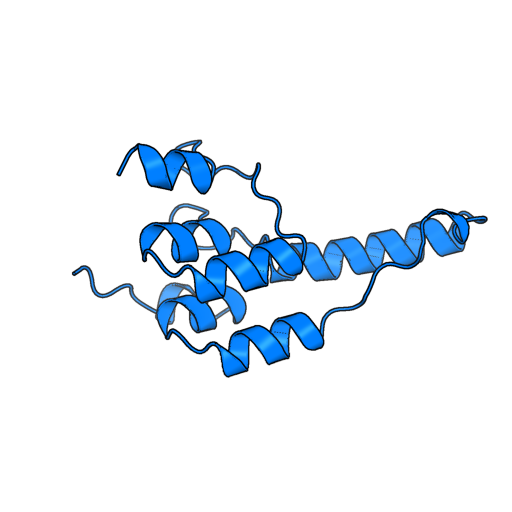1
ATOM 771 C C . GLU A 1 101 ? 0.365 15.229 9.750 1.00 94.94 101 GLU A C 1
ATOM 773 O O . GLU A 1 101 ? 0.921 16.303 9.980 1.00 94.94 101 GLU A O 1
ATOM 778 N N . GLN A 1 102 ? 0.227 14.283 10.674 1.00 91.56 102 GLN A N 1
ATOM 779 C CA . GLN A 1 102 ? 0.721 14.375 12.044 1.00 91.56 102 GLN A CA 1
ATOM 780 C C . GLN A 1 102 ? 2.218 14.037 12.146 1.00 91.56 102 GLN A C 1
ATOM 782 O O . GLN A 1 102 ? 2.802 14.147 13.224 1.00 91.56 102 GLN A O 1
ATOM 787 N N . GLY A 1 103 ? 2.859 13.658 11.034 1.00 94.69 103 GLY A N 1
ATOM 788 C CA . GLY A 1 103 ? 4.267 13.271 11.004 1.00 94.69 103 GLY A CA 1
ATOM 789 C C . GLY A 1 103 ? 4.522 11.859 11.533 1.00 94.69 103 GLY A C 1
ATOM 790 O O . GLY A 1 103 ? 5.662 11.535 11.860 1.00 94.69 103 GLY A O 1
ATOM 791 N N . TRP A 1 104 ? 3.489 11.022 11.641 1.00 95.12 104 TRP A N 1
ATOM 792 C CA . TRP A 1 104 ? 3.606 9.648 12.127 1.00 95.12 104 TRP A CA 1
ATOM 793 C C . TRP A 1 104 ? 3.591 8.666 10.978 1.00 95.12 104 TRP A C 1
ATOM 795 O O . TRP A 1 104 ? 2.821 8.846 10.043 1.00 95.12 104 TRP A O 1
ATOM 805 N N . SER A 1 105 ? 4.416 7.625 11.061 1.00 95.62 105 SER A N 1
ATOM 806 C CA . SER A 1 105 ? 4.242 6.438 10.229 1.00 95.62 105 SER A CA 1
ATOM 807 C C . SER A 1 105 ? 3.071 5.585 10.709 1.00 95.62 105 SER A C 1
ATOM 809 O O . SER A 1 105 ? 2.639 5.707 11.856 1.00 95.62 105 SER A O 1
ATOM 811 N N . ALA A 1 106 ? 2.613 4.649 9.873 1.00 93.00 106 ALA A N 1
ATOM 812 C CA . ALA A 1 106 ? 1.518 3.747 10.232 1.00 93.00 106 ALA A CA 1
ATOM 813 C C . ALA A 1 106 ? 1.809 2.981 11.536 1.00 93.00 106 ALA A C 1
ATOM 815 O O . ALA A 1 106 ? 0.937 2.832 12.385 1.00 93.00 106 ALA A O 1
ATOM 816 N N . LEU A 1 107 ? 3.061 2.554 11.740 1.00 90.62 107 LEU A N 1
ATOM 817 C CA . LEU A 1 107 ? 3.470 1.878 12.971 1.00 90.62 107 LEU A CA 1
ATOM 818 C C . LEU A 1 107 ? 3.461 2.817 14.186 1.00 90.62 107 LEU A C 1
ATOM 820 O O . LEU A 1 107 ? 3.054 2.411 15.270 1.00 90.62 107 LEU A O 1
ATOM 824 N N . GLN A 1 108 ? 3.912 4.063 14.019 1.00 92.62 108 GLN A N 1
ATOM 825 C CA . GLN A 1 108 ? 3.880 5.056 15.095 1.00 92.62 108 GLN A CA 1
ATOM 826 C C . GLN A 1 108 ? 2.438 5.411 15.474 1.00 92.62 108 GLN A C 1
ATOM 828 O O . GLN A 1 108 ? 2.127 5.468 16.661 1.00 92.62 108 GLN A O 1
ATOM 833 N N . GLU A 1 109 ? 1.546 5.560 14.489 1.00 88.44 109 GLU A N 1
ATOM 834 C CA . GLU A 1 109 ? 0.112 5.771 14.723 1.00 88.44 109 GLU A CA 1
ATOM 835 C C . GLU A 1 109 ? -0.505 4.607 15.515 1.00 88.44 109 GLU A C 1
ATOM 837 O O . GLU A 1 109 ? -1.304 4.850 16.413 1.00 88.44 109 GLU A O 1
ATOM 842 N N . ALA A 1 110 ? -0.077 3.361 15.272 1.00 87.25 110 ALA A N 1
ATOM 843 C CA . ALA A 1 110 ? -0.527 2.189 16.035 1.00 87.25 110 ALA A CA 1
ATOM 844 C C . ALA A 1 110 ? -0.229 2.281 17.539 1.00 87.25 110 ALA A C 1
ATOM 846 O O . ALA A 1 110 ? -0.988 1.772 18.358 1.00 87.25 110 ALA A O 1
ATOM 847 N N . ILE A 1 111 ? 0.922 2.861 17.888 1.00 86.25 111 ILE A N 1
ATOM 848 C CA . ILE A 1 111 ? 1.452 2.880 19.258 1.00 86.25 111 ILE A CA 1
ATOM 849 C C . ILE A 1 111 ? 0.949 4.109 20.023 1.00 86.25 111 ILE A C 1
ATOM 851 O O . ILE A 1 111 ? 0.797 4.061 21.242 1.00 86.25 111 ILE A O 1
ATOM 855 N N . CYS A 1 112 ? 0.730 5.223 19.323 1.00 74.88 112 CYS A N 1
ATOM 856 C CA . CYS A 1 112 ? 0.316 6.492 19.919 1.00 74.88 112 CYS A CA 1
ATOM 857 C C . CYS A 1 112 ? -1.205 6.634 20.114 1.00 74.88 112 CYS A C 1
ATOM 859 O O . CYS A 1 112 ? -1.626 7.653 20.666 1.00 74.88 112 CYS A O 1
ATOM 861 N N . ASN A 1 113 ? -2.004 5.664 19.657 1.00 59.81 113 ASN A N 1
ATOM 862 C CA . ASN A 1 113 ? -3.471 5.697 19.682 1.00 59.81 113 ASN A CA 1
ATOM 863 C C . ASN A 1 113 ? -4.085 4.899 20.843 1.00 59.81 113 ASN A C 1
ATOM 865 O O . ASN A 1 113 ? -3.501 3.868 21.243 1.00 59.81 113 ASN A O 1
#

InterPro domains:
  IPR002110 Ankyrin repeat [PF13857] (69-110)
  IPR002110 Ankyrin repeat [PS50088] (69-101)
  IPR021832 Ankyrin repeat domain-containing protein 13 [PTHR12447] (5-113)
  IPR036770 Ankyrin repeat-containing domain superfamily [G3DSA:1.25.40.20] (3-113)
  IPR036770 Ankyrin repeat-containing domain superfamily [SSF48403] (60-112)

Organism: Erythranthe guttata (NCBI:txid4155)

Radius of gyration: 15.02 Å; chains: 1; bounding box: 40×25×41 Å

Secondary structure (DSSP, 8-state):
-----GGGGTT-HHHHHHHTT-HHHHHHHHHTSPPPPPGGG--SHHHHHHHHHHHHHHHHHHS---SGGG--HHHHHHHTT-HHHHHHHHHTT--TT-B-TTS-BHHHHHHH-

pLDDT: mean 91.27, std 8.13, range [44.19, 96.81]

Foldseek 3Di:
DDLPDLVQCVVAQLLNCLSVVVLVSNVVVLVPQDDADDPVVPPDPVNVVVNVVSVVRLCCHQVQQSGPQSDGSLLSCLVVVPVSSNVSSVVSVHDQCDAGNVRDGSVRSNVVD